Protein AF-A0A7V9UNM5-F1 (afdb_monomer)

Secondary structure (DSSP, 8-state):
----HHHHHHHHHHHHHHHHHHHHHHTTT-HHHHHHHHHHHHHHHHHHHHHHHHHS--S-GGGG-TTHHHHHHHHHHHHHHHHHHHHHHHHH-BPTT-TT-TTSPBP-

pLDDT: mean 93.45, std 9.76, range [39.22, 98.81]

Radius of gyration: 17.01 Å; Cα contacts (8 Å, |Δi|>4): 76; chains: 1; bounding box: 42×30×45 Å

Solvent-accessible surface area (backbone atoms only — not comparable to full-atom values): 6075 Å² total; per-residue (Å²): 128,87,68,61,34,55,57,51,20,51,52,29,49,53,50,33,53,51,53,51,51,50,49,52,59,76,44,59,85,44,60,67,58,52,55,52,52,52,49,51,53,52,50,48,56,53,47,52,55,51,50,53,41,66,78,53,66,64,88,59,65,70,82,61,42,87,57,39,65,45,52,53,22,44,54,51,22,51,57,32,47,53,49,36,56,60,56,45,42,53,72,63,30,34,63,84,86,56,80,82,49,72,91,37,42,70,47,129

Foldseek 3Di:
DPDQLLVLLVVLQVLLVVLLVVLCVVCVVPPVVVVVVVVVVVVLVVVLVVVLCVVVVDPDCPVVPPCNVSVNSNSSSVSSNVSSVVSCQLVVFDDPPPPVSPNRHHDD

Mean predicted aligned error: 4.17 Å

Sequence (108 aa):
MVSDSCAEYTKADAELNDVYAQVLREYSADKQFIIKLRQAQRAWLAFTAAHLSALYPDPNPMTYGSVNRTCRCLVMADLTRERTTQLRQWLKGAEEGDVCAGSIKRRA

Structure (mmCIF, N/CA/C/O backbone):
data_AF-A0A7V9UNM5-F1
#
_entry.id   AF-A0A7V9UNM5-F1
#
loop_
_atom_site.group_PDB
_atom_site.id
_atom_site.type_symbol
_atom_site.label_atom_id
_atom_site.label_alt_id
_atom_site.label_comp_id
_atom_site.label_asym_id
_atom_site.label_entity_id
_atom_site.label_seq_id
_atom_site.pdbx_PDB_ins_code
_atom_site.Cartn_x
_atom_site.Cartn_y
_atom_site.Cartn_z
_atom_site.occupancy
_atom_site.B_iso_or_equiv
_atom_site.auth_seq_id
_atom_site.auth_comp_id
_atom_site.auth_asym_id
_atom_site.auth_atom_id
_atom_site.pdbx_PDB_model_num
ATOM 1 N N . MET A 1 1 ? 13.177 15.672 -17.480 1.00 39.22 1 MET A N 1
ATOM 2 C CA . MET A 1 1 ? 14.161 14.886 -16.705 1.00 39.22 1 MET A CA 1
ATOM 3 C C . MET A 1 1 ? 13.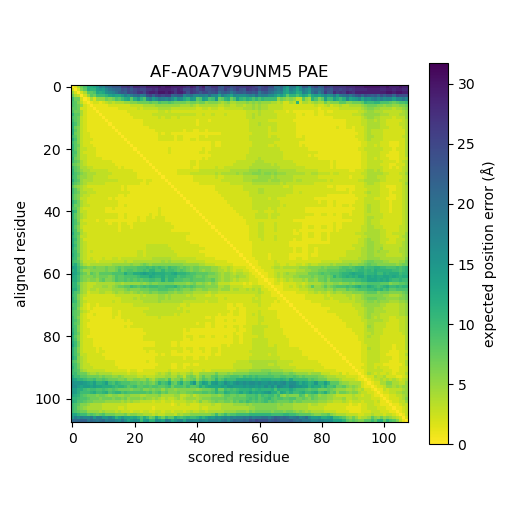449 13.655 -16.198 1.00 39.22 1 MET A C 1
ATOM 5 O O . MET A 1 1 ? 12.389 13.809 -15.610 1.00 39.22 1 MET A O 1
ATOM 9 N N . VAL A 1 2 ? 13.974 12.464 -16.480 1.00 47.53 2 VAL A N 1
ATOM 10 C CA . VAL A 1 2 ? 13.458 11.215 -15.910 1.00 47.53 2 VAL A CA 1
ATOM 11 C C . VAL A 1 2 ? 13.734 11.292 -14.409 1.00 47.53 2 VAL A C 1
ATOM 13 O O . VAL A 1 2 ? 14.886 11.185 -13.998 1.00 47.53 2 VAL A O 1
ATOM 16 N N . SER A 1 3 ? 12.715 11.597 -13.604 1.00 54.34 3 SER A N 1
ATOM 17 C CA . SER A 1 3 ? 12.796 11.381 -12.161 1.00 54.34 3 SER A CA 1
ATOM 18 C C . SER A 1 3 ? 13.135 9.908 -11.942 1.00 54.34 3 SER A C 1
ATOM 20 O O . SER A 1 3 ? 12.665 9.046 -12.689 1.00 54.34 3 SER A O 1
ATOM 22 N N . ASP A 1 4 ? 14.002 9.605 -10.978 1.00 76.44 4 ASP A N 1
ATOM 23 C CA . ASP A 1 4 ? 14.346 8.222 -10.661 1.00 76.44 4 ASP A CA 1
ATOM 24 C C . ASP A 1 4 ? 13.069 7.499 -10.207 1.00 76.44 4 ASP A C 1
ATOM 26 O O . ASP A 1 4 ? 12.633 7.613 -9.066 1.00 76.44 4 ASP A O 1
ATOM 30 N N . SER A 1 5 ? 12.414 6.796 -11.132 1.00 77.88 5 SER A N 1
ATOM 31 C CA . SER A 1 5 ? 11.144 6.091 -10.902 1.00 77.88 5 SER A CA 1
ATOM 32 C C . SER A 1 5 ? 11.182 5.168 -9.683 1.00 77.88 5 SER A C 1
ATOM 34 O O . SER A 1 5 ? 10.160 4.942 -9.039 1.00 77.88 5 SER A O 1
ATOM 36 N N . CYS A 1 6 ? 12.361 4.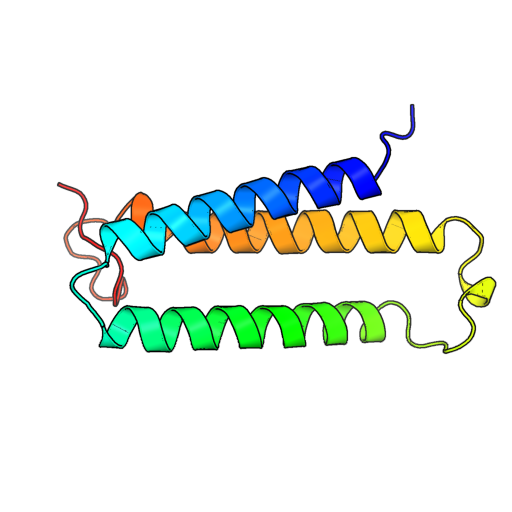647 -9.336 1.00 89.88 6 CYS A N 1
ATOM 37 C CA . CYS A 1 6 ? 12.527 3.798 -8.169 1.00 89.88 6 CYS A CA 1
ATOM 38 C C . CYS A 1 6 ? 12.646 4.622 -6.878 1.00 89.88 6 CYS A C 1
ATOM 40 O O . CYS A 1 6 ? 12.229 4.148 -5.822 1.00 89.88 6 CYS A O 1
ATOM 42 N N . ALA A 1 7 ? 13.118 5.870 -6.949 1.00 93.06 7 ALA A N 1
ATOM 43 C CA . ALA A 1 7 ? 12.996 6.825 -5.850 1.00 93.06 7 ALA A CA 1
ATOM 44 C C . ALA A 1 7 ? 11.526 7.209 -5.606 1.00 93.06 7 ALA A C 1
ATOM 46 O O . ALA A 1 7 ? 11.098 7.268 -4.456 1.00 93.06 7 ALA A O 1
ATOM 47 N N . GLU A 1 8 ? 10.727 7.379 -6.666 1.00 92.69 8 GLU A N 1
ATOM 48 C CA . GLU A 1 8 ? 9.277 7.604 -6.537 1.00 92.69 8 GLU A CA 1
ATOM 49 C C . GLU A 1 8 ? 8.564 6.419 -5.877 1.00 92.69 8 GLU A C 1
ATOM 51 O O . GLU A 1 8 ? 7.746 6.618 -4.978 1.00 92.69 8 GLU A O 1
ATOM 56 N N . TYR A 1 9 ? 8.912 5.185 -6.259 1.00 95.31 9 TYR A N 1
ATOM 57 C CA . TYR A 1 9 ? 8.419 3.994 -5.567 1.00 95.31 9 TYR A CA 1
ATOM 58 C C . TYR A 1 9 ? 8.855 3.966 -4.097 1.00 95.31 9 TYR A C 1
ATOM 60 O O . TYR A 1 9 ? 8.020 3.761 -3.223 1.00 95.31 9 TYR A O 1
ATOM 68 N N . THR A 1 10 ? 10.128 4.244 -3.808 1.00 95.81 10 THR A N 1
ATOM 69 C CA . THR A 1 10 ? 10.650 4.275 -2.429 1.00 95.81 10 THR A CA 1
ATOM 70 C C . THR A 1 10 ? 9.894 5.288 -1.567 1.00 95.81 10 THR A C 1
ATOM 72 O O . THR A 1 10 ? 9.533 5.002 -0.428 1.00 95.81 10 THR A O 1
ATOM 75 N N . LYS A 1 11 ? 9.604 6.470 -2.120 1.00 96.88 11 LYS A N 1
ATOM 76 C CA . LYS A 1 11 ? 8.814 7.504 -1.448 1.00 96.88 11 LYS A CA 1
ATOM 77 C C . LYS A 1 11 ? 7.377 7.044 -1.195 1.00 96.88 11 LYS A C 1
ATOM 79 O O . LYS A 1 11 ? 6.870 7.232 -0.092 1.00 96.88 11 LYS A O 1
ATOM 84 N N . ALA A 1 12 ? 6.734 6.441 -2.196 1.00 97.69 12 ALA A N 1
ATOM 85 C CA . ALA A 1 12 ? 5.382 5.910 -2.056 1.00 97.69 12 ALA A CA 1
ATOM 86 C C . ALA A 1 12 ? 5.320 4.796 -0.995 1.00 97.69 12 ALA A C 1
ATOM 88 O O . ALA A 1 12 ? 4.386 4.768 -0.195 1.00 97.69 12 ALA A O 1
ATOM 89 N N . ASP A 1 13 ? 6.321 3.912 -0.948 1.00 97.94 13 ASP A N 1
ATOM 90 C CA . ASP A 1 13 ? 6.396 2.817 0.025 1.00 97.94 13 ASP A CA 1
ATOM 91 C C . ASP A 1 13 ? 6.590 3.337 1.455 1.00 97.94 13 ASP A C 1
ATOM 93 O O . ASP A 1 13 ? 5.907 2.895 2.382 1.00 97.94 13 ASP A O 1
ATOM 97 N N . ALA A 1 14 ? 7.447 4.345 1.643 1.00 98.44 14 ALA A N 1
ATOM 98 C CA . ALA A 1 14 ? 7.597 5.011 2.934 1.00 98.44 14 ALA A CA 1
ATOM 99 C C . ALA A 1 14 ? 6.268 5.626 3.414 1.00 98.44 14 ALA A C 1
ATOM 101 O O . ALA A 1 14 ? 5.887 5.454 4.573 1.00 98.44 14 ALA A O 1
ATOM 102 N N . GLU A 1 15 ? 5.528 6.287 2.518 1.00 98.56 15 GLU A N 1
ATOM 103 C CA . GLU A 1 15 ? 4.215 6.859 2.830 1.00 98.56 15 GLU A CA 1
ATOM 104 C C . GLU A 1 15 ? 3.180 5.780 3.186 1.00 98.56 15 GLU A C 1
ATOM 106 O O . GLU A 1 15 ? 2.443 5.930 4.165 1.00 98.56 15 GLU A O 1
ATOM 111 N N . LEU A 1 16 ? 3.140 4.676 2.433 1.00 98.75 16 LEU A N 1
ATOM 112 C CA . LEU A 1 16 ? 2.257 3.545 2.718 1.00 98.75 16 LEU A CA 1
ATOM 113 C C . LEU A 1 16 ? 2.529 2.967 4.107 1.00 98.75 16 LEU A C 1
ATOM 115 O O . LEU A 1 16 ? 1.587 2.734 4.868 1.00 98.75 16 LEU A O 1
ATOM 119 N N . ASN A 1 17 ? 3.800 2.748 4.446 1.00 98.69 17 ASN A N 1
ATOM 120 C CA . ASN A 1 17 ? 4.188 2.191 5.737 1.00 98.69 17 ASN A CA 1
ATOM 121 C C . ASN A 1 17 ? 3.838 3.133 6.892 1.00 98.69 17 ASN A C 1
ATOM 123 O O . ASN A 1 17 ? 3.347 2.669 7.926 1.00 98.69 17 ASN A O 1
ATOM 127 N N . ASP A 1 18 ? 4.019 4.443 6.714 1.00 98.75 18 ASP A N 1
ATOM 128 C CA . ASP A 1 18 ? 3.665 5.419 7.741 1.00 98.75 18 ASP A CA 1
ATOM 129 C C . ASP A 1 18 ? 2.144 5.482 7.969 1.00 98.75 18 ASP A C 1
ATOM 131 O O . ASP A 1 18 ? 1.679 5.368 9.107 1.00 98.75 18 ASP A O 1
ATOM 135 N N . VAL A 1 19 ? 1.342 5.537 6.897 1.00 98.81 19 VAL A N 1
ATOM 136 C CA . VAL A 1 19 ? -0.130 5.486 6.984 1.00 98.81 19 VAL A CA 1
ATOM 137 C C . VAL A 1 19 ? -0.604 4.171 7.601 1.00 98.81 19 VAL A C 1
ATOM 139 O O . VAL A 1 19 ? -1.475 4.171 8.471 1.00 98.81 19 VAL A O 1
ATOM 142 N N . TYR A 1 20 ? -0.026 3.042 7.197 1.00 98.81 20 TYR A N 1
ATOM 143 C CA . TYR A 1 20 ? -0.352 1.740 7.770 1.00 98.81 20 TYR A CA 1
ATOM 144 C C . TYR A 1 20 ? -0.061 1.699 9.278 1.00 98.81 20 TYR A C 1
ATOM 146 O O . TYR A 1 20 ? -0.905 1.255 10.060 1.00 98.81 20 TYR A O 1
ATOM 154 N N . ALA A 1 21 ? 1.087 2.225 9.714 1.00 98.75 21 ALA A N 1
ATOM 155 C CA . ALA A 1 21 ? 1.430 2.324 11.128 1.00 98.75 21 ALA A CA 1
ATOM 156 C C . ALA A 1 21 ? 0.472 3.252 11.896 1.00 98.75 21 ALA A C 1
ATOM 158 O O . ALA A 1 21 ? 0.096 2.933 13.025 1.00 98.75 21 ALA A O 1
ATOM 159 N N . GLN A 1 22 ? 0.038 4.363 11.292 1.00 98.69 22 GLN A N 1
ATOM 160 C CA . GLN A 1 22 ? -0.986 5.243 11.864 1.00 98.69 22 GLN A CA 1
ATOM 161 C C . GLN A 1 22 ? -2.315 4.500 12.069 1.00 98.69 22 GLN A C 1
ATOM 163 O O . GLN A 1 22 ? -2.872 4.566 13.163 1.00 98.69 22 GLN A O 1
ATOM 168 N N . VAL A 1 23 ? -2.783 3.726 11.080 1.00 98.62 23 VAL A N 1
ATOM 169 C CA . VAL A 1 23 ? -4.009 2.914 11.211 1.00 98.62 23 VAL A CA 1
ATOM 170 C C . VAL A 1 23 ? -3.865 1.880 12.333 1.00 98.62 23 VAL A C 1
ATOM 172 O O . VAL A 1 23 ? -4.769 1.723 13.148 1.00 98.62 23 VAL A O 1
ATOM 175 N N . LEU A 1 24 ? -2.720 1.202 12.445 1.00 98.56 24 LEU A N 1
ATOM 176 C CA . LEU A 1 24 ? -2.499 0.243 13.534 1.00 98.56 24 LEU A CA 1
ATOM 177 C C . LEU A 1 24 ? -2.515 0.893 14.927 1.00 98.56 24 LEU A C 1
ATOM 179 O O . LEU A 1 24 ? -2.943 0.248 15.885 1.00 98.56 24 LEU A O 1
ATOM 183 N N . ARG A 1 25 ? -2.045 2.141 15.052 1.00 98.50 25 ARG A N 1
ATOM 184 C CA . ARG A 1 25 ? -2.098 2.898 16.313 1.00 98.50 25 ARG A CA 1
ATOM 185 C C . ARG A 1 25 ? -3.524 3.324 16.652 1.00 98.50 25 ARG A C 1
ATOM 187 O O . ARG A 1 25 ? -3.970 3.071 17.770 1.00 98.50 25 ARG A O 1
ATOM 194 N N . GLU A 1 26 ? -4.232 3.899 15.682 1.00 97.81 26 GLU A N 1
ATOM 195 C CA . GLU A 1 26 ? -5.618 4.363 15.827 1.00 97.81 26 GLU A CA 1
ATOM 196 C C . GLU A 1 26 ? -6.552 3.228 16.272 1.00 97.81 26 GLU A C 1
ATOM 198 O O . GLU A 1 26 ? -7.343 3.388 17.195 1.00 97.81 26 GLU A O 1
ATOM 203 N N . TYR A 1 27 ? -6.405 2.040 15.680 1.00 97.81 27 TYR A N 1
ATOM 204 C CA . TYR A 1 27 ? -7.244 0.875 15.979 1.00 97.81 27 TYR A CA 1
ATOM 205 C C . TYR A 1 27 ? -6.577 -0.101 16.958 1.00 97.81 27 TYR A C 1
ATOM 207 O O . TYR A 1 27 ? -6.910 -1.285 16.990 1.00 97.81 27 TYR A O 1
ATOM 215 N N . SER A 1 28 ? -5.621 0.362 17.770 1.00 97.81 28 SER A N 1
ATOM 216 C CA . SER A 1 28 ? -4.809 -0.499 18.646 1.00 97.81 28 SER A CA 1
ATOM 217 C C . SER A 1 28 ? -5.622 -1.343 19.638 1.00 97.81 28 SER A C 1
ATOM 219 O O . SER A 1 28 ? -5.163 -2.423 20.031 1.00 97.81 28 SER A O 1
ATOM 221 N N . ALA A 1 29 ? -6.824 -0.898 20.014 1.00 97.75 29 ALA A N 1
ATOM 222 C CA . ALA A 1 29 ? -7.753 -1.639 20.865 1.00 97.75 29 ALA A CA 1
ATOM 223 C C . ALA A 1 29 ? -8.508 -2.762 20.121 1.00 97.75 29 ALA A C 1
ATOM 225 O O . ALA A 1 29 ? -8.833 -3.781 20.731 1.00 97.75 29 ALA A O 1
AT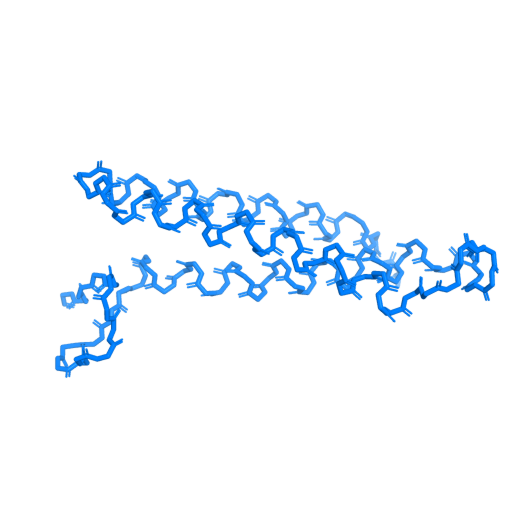OM 226 N N . ASP A 1 30 ? -8.728 -2.635 18.809 1.00 97.88 30 ASP A N 1
ATOM 227 C CA . ASP A 1 30 ? -9.452 -3.623 18.003 1.00 97.88 30 ASP A CA 1
ATOM 228 C C . ASP A 1 30 ? -8.494 -4.671 17.415 1.00 97.88 30 ASP A C 1
ATOM 230 O O . ASP A 1 30 ? -7.973 -4.580 16.296 1.00 97.88 30 ASP A O 1
ATOM 234 N N . LYS A 1 31 ? -8.242 -5.716 18.208 1.00 97.81 31 LYS A N 1
ATOM 235 C CA . LYS A 1 31 ? -7.329 -6.799 17.822 1.00 97.81 31 LYS A CA 1
ATOM 236 C C . LYS A 1 31 ? -7.838 -7.600 16.625 1.00 97.81 31 LYS A C 1
ATOM 238 O O . LYS A 1 31 ? -7.020 -8.052 15.821 1.00 97.81 31 LYS A O 1
ATOM 243 N N . GLN A 1 32 ? -9.154 -7.782 16.494 1.00 98.00 32 GLN A N 1
ATOM 244 C CA . GLN A 1 32 ? -9.726 -8.545 15.386 1.00 98.00 32 GLN A CA 1
ATOM 245 C C . GLN A 1 32 ? -9.540 -7.793 14.069 1.00 98.00 32 GLN A C 1
ATOM 247 O O . GLN A 1 32 ? -9.043 -8.380 13.103 1.00 98.00 32 GLN A O 1
ATOM 252 N N . PHE A 1 33 ? -9.833 -6.491 14.055 1.00 98.06 33 PHE A N 1
ATOM 253 C CA . PHE A 1 33 ? -9.557 -5.632 12.911 1.00 98.06 33 PHE A CA 1
ATOM 254 C C . PHE A 1 33 ? -8.080 -5.682 12.512 1.00 98.06 33 PHE A C 1
ATOM 256 O O . PHE A 1 33 ? -7.774 -5.962 11.355 1.00 98.06 33 PHE A O 1
ATOM 263 N N . ILE A 1 34 ? -7.151 -5.506 13.459 1.00 98.56 34 ILE A N 1
ATOM 264 C CA . ILE A 1 34 ? -5.708 -5.525 13.167 1.00 98.56 34 ILE A CA 1
ATOM 265 C C . ILE A 1 34 ? -5.271 -6.846 12.520 1.00 98.56 34 ILE A C 1
ATOM 267 O O . ILE A 1 34 ? -4.483 -6.838 11.569 1.00 98.56 34 ILE A O 1
ATOM 271 N N . ILE A 1 35 ? -5.771 -7.987 13.006 1.00 98.62 35 ILE A N 1
ATOM 272 C CA . ILE A 1 35 ? -5.470 -9.302 12.420 1.00 98.62 35 ILE A CA 1
ATOM 273 C C . ILE A 1 35 ? -5.924 -9.350 10.956 1.00 98.62 35 ILE A C 1
ATOM 275 O O . ILE A 1 35 ? -5.158 -9.782 10.086 1.00 98.62 35 ILE A O 1
ATOM 279 N N . LYS A 1 36 ? -7.142 -8.879 10.669 1.00 98.62 36 LYS A N 1
ATOM 280 C CA . LYS A 1 36 ? -7.711 -8.880 9.315 1.00 98.62 36 LYS A CA 1
ATOM 281 C C . LYS A 1 36 ? -7.041 -7.861 8.396 1.00 98.62 36 LYS A C 1
ATOM 283 O O . LYS A 1 36 ? -6.731 -8.203 7.258 1.00 98.62 36 LYS A O 1
ATOM 288 N N . LEU A 1 37 ? -6.711 -6.667 8.886 1.00 98.56 37 LEU A N 1
ATOM 289 C CA . LEU A 1 37 ? -5.983 -5.655 8.121 1.00 98.56 37 LEU A CA 1
ATOM 290 C C . LEU A 1 37 ? -4.585 -6.154 7.728 1.00 98.56 37 LEU A C 1
ATOM 292 O O . LEU A 1 37 ? -4.186 -6.028 6.573 1.00 98.56 37 LEU A O 1
ATOM 296 N N . ARG A 1 38 ? -3.864 -6.797 8.657 1.00 98.69 38 ARG A N 1
ATOM 297 C CA . ARG A 1 38 ? -2.569 -7.444 8.376 1.00 98.69 38 ARG A CA 1
ATOM 298 C C . ARG A 1 38 ? -2.691 -8.524 7.307 1.00 98.69 38 ARG A C 1
ATOM 300 O O . ARG A 1 38 ? -1.823 -8.637 6.444 1.00 98.69 38 ARG A O 1
ATOM 307 N N . GLN A 1 39 ? -3.750 -9.331 7.366 1.00 98.75 39 GLN A N 1
ATOM 308 C CA . GLN A 1 39 ? -4.027 -10.343 6.349 1.00 98.75 39 GLN A CA 1
ATOM 309 C C . GLN A 1 39 ? -4.289 -9.701 4.981 1.00 98.75 39 GLN A C 1
ATOM 311 O O . GLN A 1 39 ? -3.683 -10.125 4.001 1.00 98.75 39 GLN A O 1
ATOM 316 N N . ALA A 1 40 ? -5.115 -8.654 4.924 1.00 98.69 40 ALA A N 1
ATOM 317 C CA . ALA A 1 40 ? -5.386 -7.910 3.697 1.00 98.69 40 ALA A CA 1
ATOM 318 C C . ALA A 1 40 ? -4.112 -7.272 3.117 1.00 98.69 40 ALA A C 1
ATOM 320 O O . ALA A 1 40 ? -3.886 -7.348 1.914 1.00 98.69 40 ALA A O 1
ATOM 321 N N . GLN A 1 41 ? -3.239 -6.710 3.960 1.00 98.69 41 GLN A N 1
ATOM 322 C CA . GLN A 1 41 ? -1.974 -6.121 3.515 1.00 98.69 41 GLN A CA 1
ATOM 323 C C . GLN A 1 41 ? -1.017 -7.169 2.927 1.00 98.69 41 GLN A C 1
ATOM 325 O O . GLN A 1 41 ? -0.407 -6.927 1.890 1.00 98.69 41 GLN A O 1
ATOM 330 N N . ARG A 1 42 ? -0.921 -8.363 3.532 1.00 98.81 42 ARG A N 1
ATOM 331 C CA . ARG A 1 42 ? -0.139 -9.477 2.961 1.00 98.81 42 ARG A CA 1
ATOM 332 C C . ARG A 1 42 ? -0.717 -9.975 1.639 1.00 98.81 42 ARG A C 1
ATOM 334 O O . ARG A 1 42 ? 0.039 -10.256 0.717 1.00 98.81 42 ARG A O 1
ATOM 341 N N . ALA A 1 43 ? -2.042 -10.074 1.542 1.00 98.81 43 ALA A N 1
ATOM 342 C CA . ALA A 1 43 ? -2.705 -10.453 0.299 1.00 98.81 43 ALA A CA 1
ATOM 343 C C . ALA A 1 43 ? -2.458 -9.415 -0.807 1.00 98.81 43 ALA A C 1
ATOM 345 O O . ALA A 1 43 ? -2.204 -9.792 -1.946 1.00 98.81 43 ALA A O 1
ATOM 346 N N . TRP A 1 44 ? -2.449 -8.123 -0.466 1.00 98.75 44 TRP A N 1
ATOM 347 C CA . TRP A 1 44 ? -2.085 -7.059 -1.398 1.00 98.75 44 TRP A CA 1
ATOM 348 C C . TRP A 1 44 ? -0.643 -7.202 -1.907 1.00 98.75 44 TRP A C 1
ATOM 350 O O . TRP A 1 44 ? -0.435 -7.118 -3.110 1.00 98.75 44 TRP A O 1
ATOM 360 N N . LEU A 1 45 ? 0.332 -7.516 -1.042 1.00 98.38 45 LEU A N 1
ATOM 361 C CA . LEU A 1 45 ? 1.716 -7.789 -1.473 1.00 98.38 45 LEU A CA 1
ATOM 362 C C . LEU A 1 45 ? 1.814 -8.990 -2.431 1.00 98.38 45 LEU A C 1
ATOM 364 O O . LEU A 1 45 ? 2.579 -8.967 -3.392 1.00 98.38 45 LEU A O 1
ATOM 368 N N . ALA A 1 46 ? 1.034 -10.047 -2.187 1.00 98.56 46 ALA A N 1
ATOM 369 C CA . ALA A 1 46 ? 0.974 -11.188 -3.099 1.00 98.56 46 ALA A CA 1
ATOM 370 C C . ALA A 1 46 ? 0.344 -10.800 -4.448 1.00 98.56 46 ALA A C 1
ATOM 372 O O . ALA A 1 46 ? 0.844 -11.188 -5.504 1.00 98.56 46 ALA A O 1
ATOM 373 N N . PHE A 1 47 ? -0.723 -9.997 -4.418 1.00 98.50 47 PHE A N 1
ATOM 374 C CA . PHE A 1 47 ? -1.361 -9.457 -5.614 1.00 98.50 47 PHE A CA 1
ATOM 375 C C . PHE A 1 47 ? -0.407 -8.580 -6.432 1.00 98.50 47 PHE A C 1
ATOM 377 O O . PHE A 1 47 ? -0.311 -8.785 -7.636 1.00 98.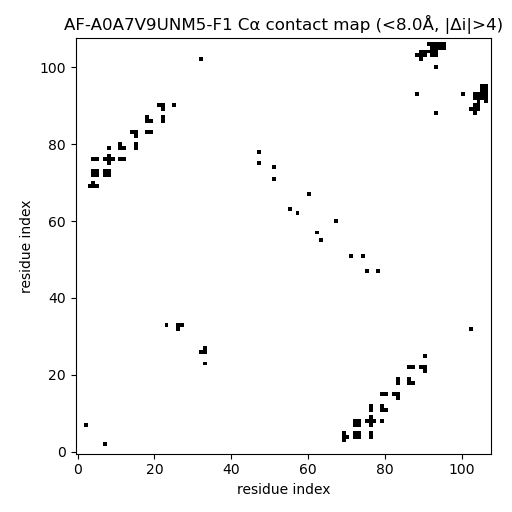50 47 PHE A O 1
ATOM 384 N N . THR A 1 48 ? 0.319 -7.640 -5.820 1.00 97.81 48 THR A N 1
ATOM 385 C CA . THR A 1 48 ? 1.223 -6.734 -6.551 1.00 97.81 48 THR A CA 1
ATOM 386 C C . THR A 1 48 ? 2.345 -7.502 -7.246 1.00 97.81 48 THR A C 1
ATOM 388 O O . THR A 1 48 ? 2.648 -7.234 -8.409 1.00 97.81 48 THR A O 1
ATOM 391 N N . ALA A 1 49 ? 2.908 -8.518 -6.585 1.00 97.06 49 ALA A N 1
ATOM 392 C CA . ALA A 1 49 ? 3.899 -9.407 -7.184 1.00 97.06 49 ALA A CA 1
ATOM 393 C C . ALA A 1 49 ? 3.328 -10.201 -8.375 1.00 97.06 49 ALA A C 1
ATOM 395 O O . ALA A 1 49 ? 3.957 -10.278 -9.437 1.00 97.06 49 ALA A O 1
ATOM 396 N N . ALA A 1 50 ? 2.121 -10.757 -8.227 1.00 98.38 50 ALA A N 1
ATOM 397 C CA . ALA A 1 50 ? 1.434 -11.467 -9.303 1.00 98.38 50 ALA A CA 1
ATOM 398 C C . ALA A 1 50 ? 1.085 -10.532 -10.473 1.00 98.38 50 ALA A C 1
ATOM 400 O O . ALA A 1 50 ? 1.281 -10.891 -11.631 1.00 98.38 50 ALA A O 1
ATOM 401 N N . HIS A 1 51 ? 0.640 -9.310 -10.181 1.00 98.06 51 HIS A N 1
ATOM 402 C CA . HIS A 1 51 ? 0.304 -8.297 -11.174 1.00 98.06 51 HIS A CA 1
ATOM 403 C C . HIS A 1 51 ? 1.531 -7.865 -11.987 1.00 98.06 51 HIS A C 1
ATOM 405 O O . HIS A 1 51 ? 1.478 -7.857 -13.214 1.00 98.06 51 HIS A O 1
ATOM 411 N N . LEU A 1 52 ? 2.669 -7.597 -11.335 1.00 96.50 52 LEU A N 1
ATOM 412 C CA . LEU A 1 52 ? 3.928 -7.329 -12.039 1.00 96.50 52 LEU A CA 1
ATOM 413 C C . LEU A 1 52 ? 4.360 -8.500 -12.928 1.00 96.50 52 LEU A C 1
ATOM 415 O O . LEU A 1 52 ? 4.879 -8.283 -14.019 1.00 96.50 52 LEU A O 1
ATOM 419 N N . SER A 1 53 ? 4.158 -9.734 -12.467 1.00 96.19 53 SER A N 1
ATOM 420 C CA . SER A 1 53 ? 4.474 -10.930 -13.256 1.00 96.19 53 SER A CA 1
ATOM 421 C C . SER A 1 53 ? 3.549 -11.065 -14.469 1.00 96.19 53 SER A C 1
ATOM 423 O O . SER A 1 53 ? 4.000 -11.466 -15.533 1.00 96.19 53 SER A O 1
ATOM 425 N N . ALA A 1 54 ? 2.279 -10.672 -14.344 1.00 97.62 54 ALA A N 1
ATOM 426 C CA . ALA A 1 54 ? 1.333 -10.655 -15.457 1.00 97.62 54 ALA A CA 1
ATOM 427 C C . ALA A 1 54 ? 1.648 -9.562 -16.496 1.00 97.62 54 ALA A C 1
ATOM 429 O O . ALA A 1 54 ? 1.445 -9.786 -17.686 1.00 97.62 54 ALA A O 1
ATOM 430 N N . LEU A 1 55 ? 2.164 -8.403 -16.069 1.00 96.88 55 LEU A N 1
ATOM 431 C CA . LEU A 1 55 ? 2.614 -7.337 -16.976 1.00 96.88 55 LEU A CA 1
ATOM 432 C C . LEU A 1 55 ? 3.898 -7.703 -17.731 1.00 96.88 55 LEU A C 1
ATOM 434 O O . LEU A 1 55 ? 4.086 -7.280 -18.869 1.0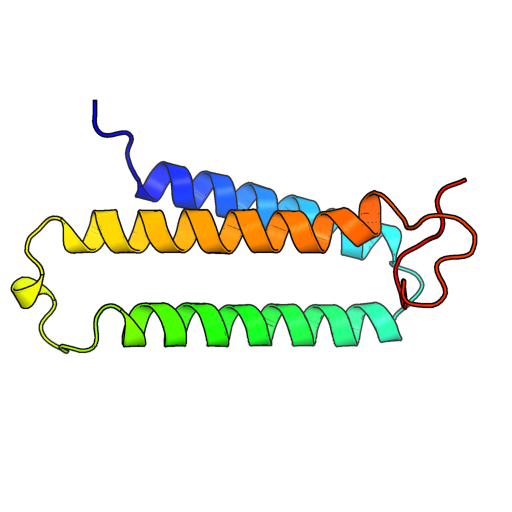0 96.88 55 LEU A O 1
ATOM 438 N N . TYR A 1 56 ? 4.773 -8.486 -17.098 1.00 96.06 56 TYR A N 1
ATOM 439 C CA . TYR A 1 56 ? 6.067 -8.893 -17.646 1.00 96.06 56 TYR A CA 1
ATOM 440 C C . TYR A 1 56 ? 6.243 -10.421 -17.568 1.00 96.06 56 TYR A C 1
ATOM 442 O O . TYR A 1 56 ? 7.082 -10.887 -16.790 1.00 96.06 56 TYR A O 1
ATOM 450 N N . PRO A 1 57 ? 5.456 -11.203 -18.333 1.00 96.38 57 PRO A N 1
ATOM 451 C CA . PRO A 1 57 ? 5.390 -12.661 -18.196 1.00 96.38 57 PRO A CA 1
ATOM 452 C C . PRO A 1 57 ? 6.620 -13.395 -18.739 1.00 96.38 57 PRO A C 1
ATOM 454 O O . PRO A 1 57 ? 6.919 -14.501 -18.293 1.00 96.38 57 PRO A O 1
ATOM 457 N N . ASP A 1 58 ? 7.329 -12.802 -19.704 1.00 95.75 58 ASP A N 1
ATOM 458 C CA . ASP A 1 58 ? 8.580 -13.364 -20.226 1.00 95.75 58 ASP A CA 1
ATOM 459 C C . ASP A 1 58 ? 9.646 -13.468 -19.109 1.00 95.75 58 ASP A C 1
ATOM 461 O O . ASP A 1 58 ? 9.987 -12.447 -18.496 1.00 95.75 58 ASP A O 1
ATOM 465 N N . PRO A 1 59 ? 10.188 -14.673 -18.838 1.00 88.69 59 PRO A N 1
ATOM 466 C CA . PRO A 1 59 ? 11.215 -14.878 -17.822 1.00 88.69 59 PRO A CA 1
ATOM 467 C C . PRO A 1 59 ? 12.549 -14.208 -18.165 1.00 88.69 59 PRO A C 1
ATOM 469 O O . PRO A 1 59 ? 13.370 -14.034 -17.267 1.00 88.69 59 PRO A O 1
ATOM 472 N N . ASN A 1 60 ? 12.788 -13.842 -19.429 1.00 89.56 60 ASN A N 1
ATOM 473 C CA . ASN A 1 60 ? 13.955 -13.091 -19.860 1.00 89.56 60 ASN A CA 1
ATOM 474 C C . ASN A 1 60 ? 13.707 -11.575 -19.711 1.00 89.56 60 ASN A C 1
ATOM 476 O O . ASN A 1 60 ? 13.015 -10.970 -20.535 1.00 89.56 60 ASN A O 1
ATOM 480 N N . PRO A 1 61 ? 14.323 -10.895 -18.723 1.00 79.06 61 PRO A N 1
ATOM 481 C CA . PRO A 1 61 ? 14.092 -9.468 -18.508 1.00 79.06 61 PRO A CA 1
ATOM 482 C C . PRO A 1 61 ? 14.575 -8.595 -19.672 1.00 79.06 61 PRO A C 1
ATOM 484 O O . PRO A 1 61 ? 14.107 -7.461 -19.804 1.00 79.06 61 PRO A O 1
ATOM 487 N N . MET A 1 62 ? 15.489 -9.114 -20.506 1.00 86.19 62 MET A N 1
ATOM 488 C CA . MET A 1 62 ? 16.049 -8.412 -21.663 1.00 86.19 62 MET A CA 1
ATOM 489 C C . MET A 1 62 ? 15.010 -8.174 -22.763 1.00 86.19 62 MET A C 1
ATOM 491 O O . MET A 1 62 ? 15.161 -7.210 -23.512 1.00 86.19 62 MET A O 1
ATOM 495 N N . THR A 1 63 ? 13.940 -8.981 -22.827 1.00 93.38 63 THR A N 1
ATOM 496 C CA . THR A 1 63 ? 12.853 -8.834 -23.815 1.00 93.38 63 THR A CA 1
ATOM 497 C C . THR A 1 63 ? 12.192 -7.451 -23.748 1.00 93.38 63 THR A C 1
ATOM 499 O O . THR A 1 63 ? 11.742 -6.921 -24.758 1.00 93.38 63 THR A O 1
ATOM 502 N N . TYR A 1 64 ? 12.191 -6.817 -22.573 1.00 91.25 64 TYR A N 1
ATOM 503 C CA . TYR A 1 64 ? 11.560 -5.512 -22.338 1.00 91.25 64 TYR A CA 1
ATOM 504 C C . TYR A 1 64 ? 12.548 -4.333 -22.380 1.00 91.25 64 TYR A C 1
ATOM 506 O O . TYR A 1 64 ? 12.172 -3.190 -22.111 1.00 91.25 64 TYR A O 1
ATOM 514 N N . GLY A 1 65 ? 13.819 -4.600 -22.690 1.00 91.50 65 GLY A N 1
ATOM 515 C CA . GLY A 1 65 ? 14.873 -3.594 -22.751 1.00 91.50 65 GLY A CA 1
ATOM 516 C C . GLY A 1 65 ? 15.276 -3.005 -21.393 1.00 91.50 65 GLY A C 1
ATOM 517 O O . GLY A 1 65 ? 14.754 -3.346 -20.330 1.00 91.50 65 GLY A O 1
ATOM 518 N N . SER A 1 66 ? 16.234 -2.078 -21.429 1.00 87.25 66 SER A N 1
ATOM 519 C CA . SER A 1 66 ? 16.818 -1.454 -20.231 1.00 87.25 66 SER A CA 1
ATOM 520 C C . SER A 1 66 ? 15.813 -0.644 -19.400 1.00 87.25 66 SER A C 1
ATOM 522 O O . SER A 1 66 ? 15.998 -0.487 -18.193 1.00 87.25 66 SER A O 1
ATOM 524 N N . VAL A 1 67 ? 14.724 -0.173 -20.018 1.00 89.56 67 VAL A N 1
ATOM 525 C CA . VAL A 1 67 ? 13.660 0.599 -19.355 1.00 89.56 67 VAL A CA 1
ATOM 526 C C . VAL A 1 67 ? 12.744 -0.252 -18.472 1.00 89.56 67 VAL A C 1
ATOM 528 O O . VAL A 1 67 ? 12.045 0.304 -17.629 1.00 89.56 67 VAL A O 1
ATOM 531 N N . ASN A 1 68 ? 12.769 -1.585 -18.593 1.00 92.19 68 ASN A N 1
ATOM 532 C CA . ASN A 1 68 ? 11.918 -2.497 -17.817 1.00 92.19 68 ASN A CA 1
ATOM 533 C C . ASN A 1 68 ? 11.994 -2.229 -16.306 1.00 92.19 68 ASN A C 1
ATOM 535 O O . ASN A 1 68 ? 10.973 -2.161 -15.626 1.00 92.19 68 ASN A O 1
ATOM 539 N N . ARG A 1 69 ? 13.203 -1.990 -15.778 1.00 90.44 69 ARG A N 1
ATOM 540 C CA . ARG A 1 69 ? 13.401 -1.648 -14.360 1.00 90.44 69 ARG A CA 1
ATOM 541 C C . ARG A 1 69 ? 12.617 -0.394 -13.967 1.00 90.44 69 ARG A C 1
ATOM 543 O O . ARG A 1 69 ? 11.924 -0.402 -12.954 1.00 90.44 69 ARG A O 1
ATOM 550 N N . THR A 1 70 ? 12.711 0.656 -14.777 1.00 91.62 70 THR A N 1
ATOM 551 C CA . THR A 1 70 ? 11.988 1.917 -14.576 1.00 91.62 70 THR A CA 1
ATOM 552 C C . THR A 1 70 ? 10.479 1.695 -14.640 1.00 91.62 70 THR A C 1
ATOM 554 O O . THR A 1 70 ? 9.762 2.128 -13.743 1.00 91.62 70 THR A O 1
ATOM 557 N N . CYS A 1 71 ? 9.985 0.961 -15.640 1.00 94.25 71 CYS A N 1
ATOM 558 C CA . CYS A 1 71 ? 8.556 0.680 -15.779 1.00 94.25 71 CYS A CA 1
ATOM 559 C C . CYS A 1 71 ? 7.996 -0.107 -14.582 1.00 94.25 71 CYS A C 1
ATOM 561 O O . CYS A 1 71 ? 6.958 0.267 -14.042 1.00 94.25 71 CYS A O 1
ATOM 563 N N . ARG A 1 72 ? 8.714 -1.129 -14.095 1.00 95.38 72 ARG A N 1
ATOM 564 C CA . ARG A 1 72 ? 8.335 -1.871 -12.878 1.00 95.38 72 ARG A CA 1
ATOM 565 C C . ARG A 1 72 ? 8.245 -0.959 -11.656 1.00 95.38 72 ARG A C 1
ATOM 567 O O . ARG A 1 72 ? 7.300 -1.080 -10.882 1.00 95.38 72 ARG A O 1
ATOM 574 N N . CYS A 1 73 ? 9.201 -0.044 -11.490 1.00 95.81 73 CYS A N 1
ATOM 575 C CA . CYS A 1 73 ? 9.174 0.927 -10.397 1.00 95.81 73 CYS A CA 1
ATOM 576 C C . CYS A 1 73 ? 7.973 1.882 -10.503 1.00 95.81 73 CYS A C 1
ATOM 578 O O . CYS A 1 73 ? 7.327 2.137 -9.492 1.00 95.81 73 CYS A O 1
ATOM 580 N N . LEU A 1 74 ? 7.623 2.354 -11.705 1.00 96.25 74 LEU A N 1
ATOM 581 C CA . LEU A 1 74 ? 6.437 3.196 -11.907 1.00 96.25 74 LEU A CA 1
ATOM 582 C C . LEU A 1 74 ? 5.144 2.463 -11.526 1.00 96.25 74 LEU A C 1
ATOM 584 O O . LEU A 1 74 ? 4.375 2.976 -10.718 1.00 96.25 74 LEU A O 1
ATOM 588 N N . VAL A 1 75 ? 4.956 1.232 -12.013 1.00 97.31 75 VAL A N 1
ATOM 589 C CA . VAL A 1 75 ? 3.783 0.409 -11.668 1.00 97.31 75 VAL A CA 1
ATOM 590 C C . VAL A 1 75 ? 3.686 0.194 -10.155 1.00 97.31 75 VAL A C 1
ATOM 592 O O . VAL A 1 75 ? 2.616 0.336 -9.567 1.00 97.31 75 VAL A O 1
ATOM 595 N N . MET A 1 76 ? 4.809 -0.113 -9.500 1.00 97.44 76 MET A N 1
ATOM 596 C CA . MET A 1 76 ? 4.837 -0.287 -8.047 1.00 97.44 76 MET A CA 1
ATOM 597 C C . MET A 1 76 ? 4.531 1.006 -7.294 1.00 97.44 76 MET A C 1
ATOM 599 O O . MET A 1 76 ? 3.848 0.954 -6.271 1.00 97.44 76 MET A O 1
ATOM 603 N N . ALA A 1 77 ? 4.991 2.158 -7.786 1.0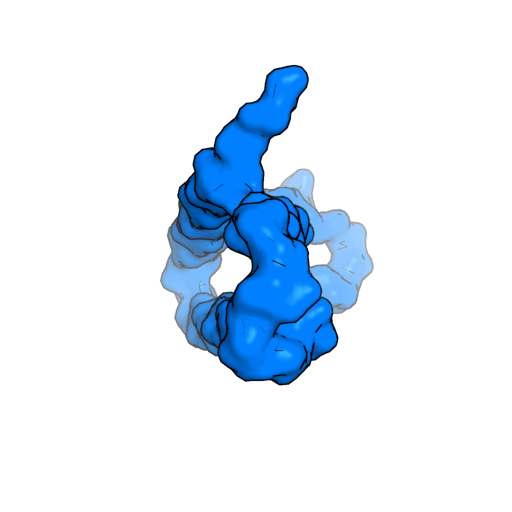0 97.88 77 ALA A N 1
ATOM 604 C CA . ALA A 1 77 ? 4.669 3.449 -7.191 1.00 97.88 77 ALA A CA 1
ATOM 605 C C . ALA A 1 77 ? 3.158 3.718 -7.249 1.00 97.88 77 ALA A C 1
ATOM 607 O O . ALA A 1 77 ? 2.571 4.112 -6.241 1.00 97.88 77 ALA A O 1
ATOM 608 N N . ASP A 1 78 ? 2.516 3.449 -8.385 1.00 98.00 78 ASP A N 1
ATOM 609 C CA . ASP A 1 78 ? 1.085 3.703 -8.573 1.00 98.00 78 ASP A CA 1
ATOM 610 C C . ASP A 1 78 ? 0.215 2.781 -7.711 1.00 98.00 78 ASP A C 1
ATOM 612 O O . ASP A 1 78 ? -0.594 3.270 -6.919 1.00 98.00 78 ASP A O 1
ATOM 616 N N . LEU A 1 79 ? 0.469 1.467 -7.734 1.00 98.50 79 LEU A N 1
ATOM 617 C CA . LEU A 1 79 ? -0.239 0.507 -6.873 1.00 98.50 79 LEU A CA 1
ATOM 618 C C . LEU A 1 79 ? -0.078 0.841 -5.383 1.00 98.50 79 LEU A C 1
ATOM 620 O O . LEU A 1 79 ? -1.006 0.676 -4.586 1.00 98.50 79 LEU A O 1
ATOM 624 N N . THR A 1 80 ? 1.104 1.323 -4.995 1.00 98.50 80 THR A N 1
ATOM 625 C CA . THR A 1 80 ? 1.389 1.744 -3.620 1.00 98.50 80 THR A CA 1
ATOM 626 C C . THR A 1 80 ? 0.590 2.990 -3.240 1.00 98.50 80 THR A C 1
ATOM 628 O O . THR A 1 80 ? -0.026 3.011 -2.174 1.00 98.50 80 THR A O 1
ATOM 631 N N . ARG A 1 81 ? 0.511 4.003 -4.113 1.00 98.69 81 ARG A N 1
ATOM 632 C CA . ARG A 1 81 ? -0.300 5.215 -3.882 1.00 98.69 81 ARG A CA 1
ATOM 633 C C . ARG A 1 81 ? -1.793 4.901 -3.776 1.00 98.69 81 ARG A C 1
ATOM 635 O O . ARG A 1 81 ? -2.480 5.435 -2.898 1.00 98.69 81 ARG A O 1
ATOM 642 N N . GLU A 1 82 ? -2.300 4.009 -4.623 1.00 98.62 82 GLU A N 1
ATOM 643 C CA . GLU A 1 82 ? -3.685 3.532 -4.552 1.00 98.62 82 GLU A CA 1
ATOM 644 C C . GLU A 1 82 ? -3.966 2.838 -3.219 1.00 98.62 82 GLU A C 1
ATOM 646 O O . GLU A 1 82 ? -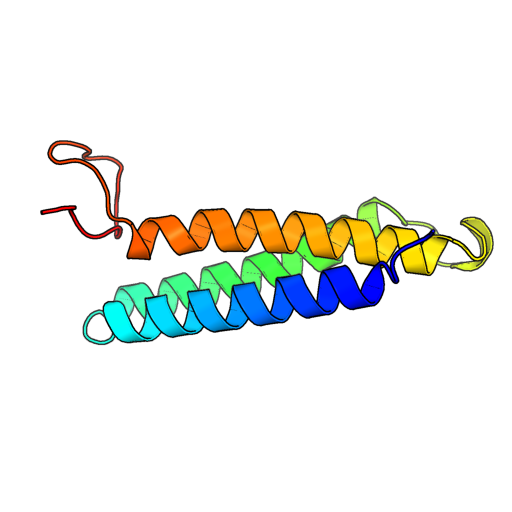4.955 3.138 -2.541 1.00 98.62 82 GLU A O 1
ATOM 651 N N . ARG A 1 83 ? -3.063 1.952 -2.785 1.00 98.62 83 ARG A N 1
ATOM 652 C CA . ARG A 1 83 ? -3.207 1.262 -1.503 1.00 98.62 83 ARG A CA 1
ATOM 653 C C . ARG A 1 83 ? -3.155 2.226 -0.323 1.00 98.62 83 ARG A C 1
ATOM 655 O O . ARG A 1 83 ? -3.973 2.106 0.590 1.00 98.62 83 ARG A O 1
ATOM 662 N N . THR A 1 84 ? -2.256 3.205 -0.354 1.00 98.75 84 THR A N 1
ATOM 663 C CA . THR A 1 84 ? -2.205 4.285 0.638 1.00 98.75 84 THR A CA 1
ATOM 664 C C . THR A 1 84 ? -3.537 5.030 0.703 1.00 98.75 84 THR A C 1
ATOM 666 O O . THR A 1 84 ? -4.050 5.271 1.794 1.00 98.75 84 THR A O 1
ATOM 669 N N . THR A 1 85 ? -4.154 5.326 -0.444 1.00 98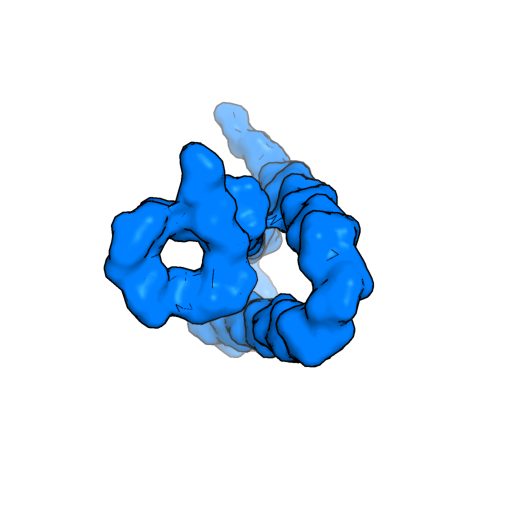.44 85 THR A N 1
ATOM 670 C CA . THR A 1 85 ? -5.465 5.994 -0.510 1.00 98.44 85 THR A CA 1
ATOM 671 C C . THR A 1 85 ? -6.567 5.159 0.146 1.00 98.44 85 THR A C 1
ATOM 673 O O . THR A 1 85 ? -7.368 5.702 0.907 1.00 98.44 85 THR A O 1
ATOM 676 N N . GLN A 1 86 ? -6.578 3.840 -0.068 1.00 98.06 86 GLN A N 1
ATOM 677 C CA . GLN A 1 86 ? -7.500 2.931 0.624 1.00 98.06 86 GLN A CA 1
ATOM 678 C C . GLN A 1 86 ? -7.276 2.956 2.144 1.00 98.06 86 GLN A C 1
ATOM 680 O O . GLN A 1 86 ? -8.224 3.127 2.904 1.00 98.06 86 GLN A O 1
ATOM 685 N N . LEU A 1 87 ? -6.024 2.845 2.605 1.00 98.56 87 LEU A N 1
ATOM 686 C CA . LEU A 1 87 ? -5.695 2.847 4.037 1.00 98.56 87 LEU A CA 1
ATOM 687 C C . LEU A 1 87 ? -6.067 4.169 4.723 1.00 98.56 87 LEU A C 1
ATOM 689 O O . LEU A 1 87 ? -6.559 4.164 5.853 1.00 98.56 87 LEU A O 1
ATOM 693 N N . ARG A 1 88 ? -5.907 5.303 4.029 1.00 98.25 88 ARG A N 1
ATOM 694 C CA . ARG A 1 88 ? -6.291 6.629 4.537 1.00 98.25 88 ARG A CA 1
ATOM 695 C C . ARG A 1 88 ? -7.779 6.734 4.868 1.00 98.25 88 ARG A C 1
ATOM 697 O O . ARG A 1 88 ? -8.131 7.575 5.692 1.00 98.25 88 ARG A O 1
ATOM 704 N N . GLN A 1 89 ? -8.648 5.889 4.308 1.00 96.81 89 GLN A N 1
ATOM 705 C CA . GLN A 1 89 ? -10.074 5.895 4.651 1.00 96.81 89 GLN A CA 1
ATOM 706 C C . GLN A 1 89 ? -10.311 5.592 6.138 1.00 96.81 89 GLN A C 1
ATOM 708 O O . GLN A 1 89 ? -11.113 6.275 6.769 1.00 96.81 89 GLN A O 1
ATOM 713 N N . TRP A 1 90 ? -9.540 4.675 6.737 1.00 97.44 90 TRP A N 1
ATOM 714 C CA . TRP A 1 90 ? -9.620 4.369 8.174 1.00 97.44 90 TRP A CA 1
ATOM 715 C C . TRP A 1 90 ? -9.188 5.530 9.073 1.00 97.44 90 TRP A C 1
ATOM 717 O O . TRP A 1 90 ? -9.651 5.620 10.210 1.00 97.44 90 TRP A O 1
ATOM 727 N N . LEU A 1 91 ? -8.332 6.426 8.573 1.00 97.06 91 LEU A N 1
ATOM 728 C CA . LEU A 1 91 ? -7.908 7.637 9.284 1.00 97.06 91 LEU A CA 1
ATOM 729 C C . LEU A 1 91 ? -8.889 8.790 9.074 1.00 97.06 91 LEU A C 1
ATOM 731 O O . LEU A 1 91 ? -9.172 9.536 10.009 1.00 97.06 91 LEU A O 1
ATOM 735 N N . LYS A 1 92 ? -9.418 8.922 7.853 1.00 95.81 92 LYS A N 1
ATOM 736 C CA . LYS A 1 92 ? -10.380 9.961 7.486 1.00 95.81 92 LYS A CA 1
ATOM 737 C C . LYS A 1 92 ? -11.731 9.722 8.154 1.00 95.81 92 LYS A C 1
ATOM 739 O O . LYS A 1 92 ? -12.403 10.685 8.478 1.00 95.81 92 LYS A O 1
ATOM 744 N N . GLY A 1 93 ? -12.132 8.468 8.334 1.00 94.12 93 GLY A N 1
ATOM 745 C CA . GLY A 1 93 ? -13.453 8.084 8.818 1.00 94.12 93 GLY A CA 1
ATOM 746 C C . GLY A 1 93 ? -14.541 8.161 7.740 1.00 94.12 93 GLY A C 1
ATOM 747 O O . GLY A 1 93 ? -14.343 8.781 6.690 1.00 94.12 93 GLY A O 1
ATOM 748 N N . ALA A 1 94 ? -15.683 7.537 8.006 1.00 92.38 94 ALA A N 1
ATOM 749 C CA . ALA A 1 94 ? -16.863 7.504 7.147 1.00 92.38 94 ALA A CA 1
ATOM 750 C C . ALA A 1 94 ? -17.938 8.491 7.617 1.00 92.38 94 ALA A C 1
ATOM 752 O O . ALA A 1 94 ? -17.951 8.894 8.783 1.00 92.38 94 ALA A O 1
ATOM 753 N N . GLU A 1 95 ? -18.826 8.875 6.702 1.00 89.25 95 GLU A N 1
ATOM 754 C CA . GLU A 1 95 ? -19.960 9.750 7.002 1.00 89.25 95 GLU A CA 1
ATOM 755 C C . GLU A 1 95 ? -20.968 9.051 7.927 1.00 89.25 95 GLU A C 1
ATOM 757 O O . GLU A 1 95 ? -21.090 7.816 7.964 1.00 89.25 95 GLU A O 1
ATOM 762 N N . GLU A 1 96 ? -21.672 9.847 8.728 1.00 79.75 96 GLU A N 1
ATOM 763 C CA . GLU A 1 96 ? -22.763 9.338 9.549 1.00 79.75 96 GLU A CA 1
ATOM 764 C C . GLU A 1 96 ? -23.870 8.785 8.637 1.00 79.75 96 GLU A C 1
ATOM 766 O O . GLU A 1 96 ? -24.205 9.374 7.613 1.00 79.75 96 GLU A O 1
ATOM 771 N N . GLY A 1 97 ? -24.392 7.601 8.964 1.00 83.44 97 GLY A N 1
ATOM 772 C CA . GLY A 1 97 ? -25.377 6.909 8.126 1.00 83.44 97 GLY A CA 1
ATOM 773 C C . GLY A 1 97 ? -24.799 6.015 7.021 1.00 83.44 97 GLY A C 1
ATOM 774 O O . GLY A 1 97 ? -25.543 5.199 6.481 1.00 83.44 97 GLY A O 1
ATOM 775 N N . ASP A 1 98 ? -23.488 6.052 6.734 1.00 88.25 98 ASP A N 1
ATOM 776 C CA . ASP A 1 98 ? -22.871 5.057 5.842 1.00 88.25 98 ASP A CA 1
ATOM 777 C C . ASP A 1 98 ? -22.809 3.694 6.549 1.00 88.25 98 ASP A C 1
ATOM 779 O O . ASP A 1 98 ? -21.939 3.427 7.383 1.00 88.25 98 ASP A O 1
ATOM 783 N N . VAL A 1 99 ? -23.785 2.834 6.278 1.00 86.12 99 VAL A N 1
ATOM 784 C CA . VAL A 1 99 ? -23.870 1.485 6.860 1.00 86.12 99 VAL A CA 1
ATOM 785 C C . VAL A 1 99 ? -22.903 0.495 6.202 1.00 86.12 99 VAL A C 1
ATOM 787 O O . VAL A 1 99 ? -22.635 -0.562 6.770 1.00 86.12 99 VAL A O 1
ATOM 790 N N . CYS A 1 100 ? -22.333 0.845 5.047 1.00 90.56 100 CYS A N 1
ATOM 791 C CA . CYS A 1 100 ? -21.384 0.022 4.299 1.00 90.56 100 CYS A CA 1
ATOM 792 C C . CYS A 1 100 ? -19.920 0.308 4.673 1.00 90.56 100 CYS A C 1
ATOM 794 O O . CYS A 1 100 ? -19.030 -0.436 4.264 1.00 90.56 100 CYS A O 1
ATOM 796 N N . ALA A 1 101 ? -19.663 1.330 5.496 1.00 89.81 101 ALA A N 1
ATOM 797 C CA . ALA A 1 101 ? -18.331 1.731 5.956 1.00 89.81 101 ALA A CA 1
ATOM 798 C C . ALA A 1 101 ? -17.557 0.648 6.742 1.00 89.81 101 ALA A C 1
ATOM 800 O O . ALA A 1 101 ? -16.339 0.744 6.917 1.00 89.81 101 ALA A O 1
ATOM 801 N N . GLY A 1 102 ? -18.242 -0.391 7.231 1.00 93.00 102 GLY A N 1
ATOM 802 C CA . GLY A 1 102 ? -17.619 -1.526 7.909 1.00 93.00 102 GLY A CA 1
ATOM 803 C C . GLY A 1 102 ? -16.795 -1.111 9.133 1.00 93.00 102 GLY A C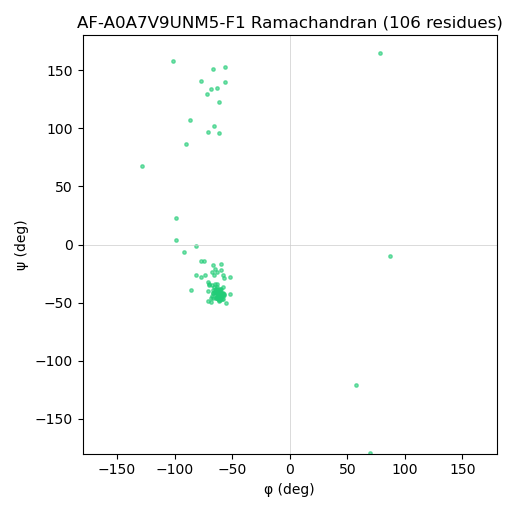 1
ATOM 804 O O . GLY A 1 102 ? -17.322 -0.527 10.073 1.00 93.00 102 GLY A O 1
ATOM 805 N N . SER A 1 103 ? -15.497 -1.438 9.125 1.00 94.50 103 SER A N 1
ATOM 806 C CA . SER A 1 103 ? -14.565 -1.157 10.236 1.00 94.50 103 SER A CA 1
ATOM 807 C C . SER A 1 103 ? -14.017 0.274 10.259 1.00 94.50 103 SER A C 1
ATOM 809 O O . SER A 1 103 ? -13.221 0.601 11.134 1.00 94.50 103 SER A O 1
ATOM 811 N N . ILE A 1 104 ? -14.387 1.127 9.303 1.00 96.06 104 ILE A N 1
ATOM 812 C CA . ILE A 1 104 ? -13.928 2.516 9.266 1.00 96.06 104 ILE A CA 1
ATOM 813 C C . ILE A 1 104 ? -14.625 3.307 10.384 1.00 96.06 104 ILE A C 1
ATOM 815 O O . ILE A 1 104 ? -15.850 3.285 10.507 1.00 96.06 104 ILE A O 1
ATOM 819 N N . LYS A 1 105 ? -13.843 4.040 11.187 1.00 92.31 105 LYS A N 1
ATOM 820 C CA . LYS A 1 105 ? -14.355 4.928 12.240 1.00 92.31 105 LYS A CA 1
ATOM 821 C C . LYS A 1 105 ? -15.327 5.957 11.674 1.00 92.31 105 LYS A C 1
ATOM 823 O O . LYS A 1 105 ? -15.211 6.373 10.523 1.00 92.31 105 LYS A O 1
ATOM 828 N N . ARG A 1 106 ? -16.261 6.429 12.489 1.00 90.56 106 ARG A N 1
ATOM 829 C CA . ARG A 1 106 ? -17.140 7.533 12.090 1.00 90.56 106 ARG A CA 1
ATOM 830 C C . ARG A 1 106 ? -16.395 8.855 12.188 1.00 90.56 106 ARG A C 1
ATOM 832 O O . ARG A 1 106 ? -15.588 9.042 13.100 1.00 90.56 106 ARG A O 1
ATOM 839 N N . ARG A 1 107 ? -16.631 9.744 11.225 1.00 83.31 107 ARG A N 1
ATOM 840 C CA . ARG A 1 107 ? -16.265 11.150 11.393 1.00 83.31 107 ARG A CA 1
ATOM 841 C C . ARG A 1 107 ? -17.177 11.745 12.454 1.00 83.31 107 ARG A C 1
ATOM 843 O O . ARG A 1 107 ? -18.372 11.467 12.435 1.00 83.31 107 ARG A O 1
ATOM 850 N N . ALA A 1 108 ? -16.571 12.482 13.378 1.00 65.19 108 ALA A N 1
ATOM 851 C CA . ALA A 1 108 ? -17.307 13.403 14.230 1.00 65.19 108 ALA A CA 1
ATOM 852 C C . ALA A 1 108 ? -17.836 14.574 13.394 1.00 65.19 108 ALA A C 1
ATOM 854 O O . ALA A 1 108 ? -17.193 14.880 12.357 1.00 65.19 108 ALA A O 1
#

Nearest PDB structures (foldseek):
  3gi7-assembly1_A  TM=8.401E-01  e=9.358E-02  Pseudomonas putida KT2440
  8fvt-assembly1_B  TM=4.327E-01  e=8.224E+00  synthetic construct
  8fih-assembly1_C  TM=3.171E-01  e=3.079E+00  synthetic construct